Protein AF-A0A4R0DZF9-F1 (afdb_monomer_lite)

Structure (mmCIF, N/CA/C/O backbone):
data_AF-A0A4R0DZF9-F1
#
_entry.id   AF-A0A4R0DZF9-F1
#
loop_
_atom_site.group_PDB
_atom_site.id
_atom_site.type_symbol
_atom_site.label_atom_id
_atom_site.label_alt_id
_atom_site.label_comp_id
_atom_site.label_asym_id
_atom_site.label_entity_id
_atom_site.label_seq_id
_atom_site.pdbx_PDB_ins_code
_atom_site.Cartn_x
_atom_site.Cartn_y
_atom_site.Cartn_z
_atom_site.occupancy
_atom_site.B_iso_or_equiv
_atom_site.auth_seq_id
_atom_site.auth_comp_id
_atom_site.auth_asym_id
_atom_site.auth_atom_id
_atom_site.pdbx_PDB_model_num
ATOM 1 N N . MET A 1 1 ? 6.730 -4.023 -13.527 1.00 90.94 1 MET A N 1
ATOM 2 C CA . MET A 1 1 ? 7.372 -2.766 -13.079 1.00 90.94 1 MET A CA 1
ATOM 3 C C . MET A 1 1 ? 6.931 -2.495 -11.653 1.00 90.94 1 MET A C 1
ATOM 5 O O . MET A 1 1 ? 5.904 -3.032 -11.254 1.00 90.94 1 MET A O 1
ATOM 9 N N . TYR A 1 2 ? 7.706 -1.730 -10.894 1.00 96.12 2 TYR A N 1
ATOM 10 C CA . TYR A 1 2 ? 7.335 -1.317 -9.546 1.00 96.12 2 TYR A CA 1
ATOM 11 C C . TYR A 1 2 ? 6.338 -0.155 -9.590 1.00 96.12 2 TYR A C 1
ATOM 13 O O . TYR A 1 2 ? 6.387 0.701 -10.479 1.00 96.12 2 TYR A O 1
ATOM 21 N N . SER A 1 3 ? 5.457 -0.123 -8.603 1.00 96.88 3 SER A N 1
ATOM 22 C CA . SER A 1 3 ? 4.537 0.967 -8.310 1.00 96.88 3 SER A CA 1
ATOM 23 C C . SER A 1 3 ? 4.630 1.327 -6.836 1.00 96.88 3 SER A C 1
ATOM 25 O O . SER A 1 3 ? 4.792 0.452 -5.991 1.00 96.88 3 SER A O 1
ATOM 27 N N . ILE A 1 4 ? 4.549 2.616 -6.523 1.00 97.44 4 ILE A N 1
ATOM 28 C CA . ILE A 1 4 ? 4.541 3.146 -5.162 1.00 97.44 4 ILE A CA 1
ATOM 29 C C . ILE A 1 4 ? 3.104 3.428 -4.764 1.00 97.44 4 ILE A C 1
ATOM 31 O O . ILE A 1 4 ? 2.377 4.134 -5.466 1.00 97.44 4 ILE A O 1
ATOM 35 N N . HIS A 1 5 ? 2.729 2.924 -3.598 1.00 97.12 5 HIS A N 1
ATOM 36 C CA . HIS A 1 5 ? 1.420 3.096 -3.005 1.00 97.12 5 HIS A CA 1
ATOM 37 C C . HIS A 1 5 ? 1.538 3.829 -1.673 1.00 97.12 5 HIS A C 1
ATOM 39 O O . HIS A 1 5 ? 2.430 3.556 -0.868 1.00 97.12 5 HIS A O 1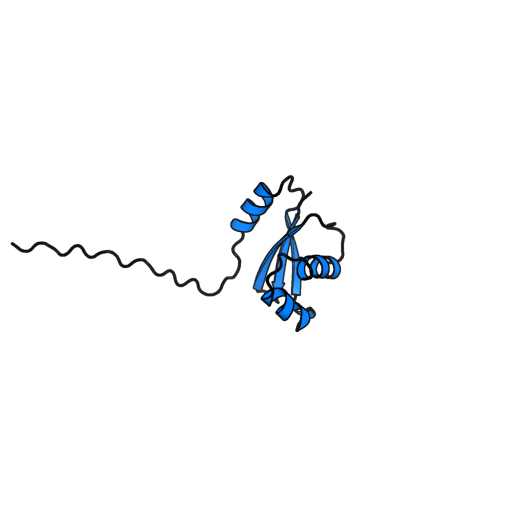
ATOM 45 N N . LYS A 1 6 ? 0.614 4.760 -1.452 1.00 97.19 6 LYS A N 1
ATOM 46 C CA . LYS A 1 6 ? 0.410 5.449 -0.179 1.00 97.19 6 LYS A CA 1
ATOM 47 C C . LYS A 1 6 ? -0.814 4.860 0.498 1.00 97.19 6 LYS A C 1
ATOM 49 O O . LYS A 1 6 ? -1.849 4.725 -0.148 1.00 97.19 6 LYS A O 1
ATOM 54 N N . ILE A 1 7 ? -0.687 4.525 1.773 1.00 97.00 7 ILE A N 1
ATOM 55 C CA . ILE A 1 7 ? -1.768 3.989 2.595 1.00 97.00 7 ILE A CA 1
ATOM 56 C C . ILE A 1 7 ? -2.110 5.012 3.660 1.00 97.00 7 ILE A C 1
ATOM 58 O O . ILE A 1 7 ? -1.235 5.484 4.392 1.00 97.00 7 ILE A O 1
ATOM 62 N N . TYR A 1 8 ? -3.393 5.323 3.739 1.00 96.69 8 TYR A N 1
ATOM 63 C CA . TYR A 1 8 ? -3.947 6.285 4.669 1.00 96.69 8 TYR A CA 1
ATOM 64 C C . TYR A 1 8 ? -4.872 5.592 5.659 1.00 96.69 8 TYR A C 1
ATOM 66 O O . TYR A 1 8 ? -5.551 4.639 5.288 1.00 96.69 8 TYR A O 1
ATOM 74 N N . GLN A 1 9 ? -4.919 6.106 6.885 1.00 95.38 9 GLN A N 1
ATOM 75 C CA . GLN A 1 9 ? -5.966 5.817 7.861 1.00 95.38 9 GLN A CA 1
ATOM 76 C C . GLN A 1 9 ? -6.724 7.125 8.119 1.00 95.38 9 GLN A C 1
ATOM 78 O O . GLN A 1 9 ? -6.178 8.062 8.707 1.00 95.38 9 GLN A O 1
ATOM 83 N N . GLY A 1 10 ? -7.951 7.233 7.607 1.00 92.88 10 GLY A N 1
ATOM 84 C CA . GLY A 1 10 ? -8.623 8.525 7.459 1.00 92.88 10 GLY A CA 1
ATOM 85 C C . GLY A 1 10 ? -7.798 9.468 6.574 1.00 92.88 10 GLY A C 1
ATOM 86 O O . GLY A 1 10 ? -7.482 9.137 5.434 1.00 92.88 10 GLY A O 1
ATOM 87 N N . GLU A 1 11 ? -7.411 10.628 7.107 1.00 92.25 11 GLU A N 1
ATOM 88 C CA . GLU A 1 11 ?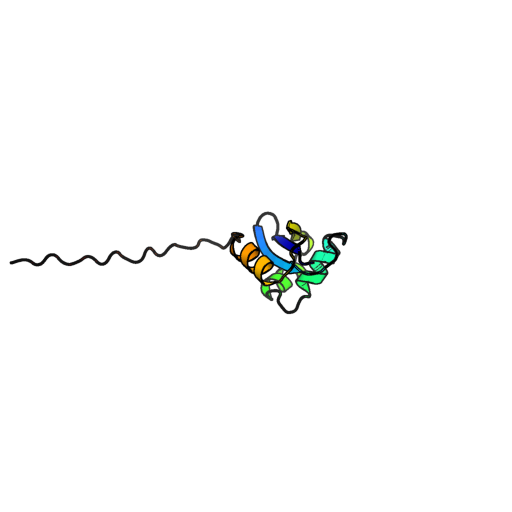 -6.576 11.615 6.400 1.00 92.25 11 GLU A CA 1
ATOM 89 C C . GLU A 1 11 ? -5.064 11.434 6.648 1.00 92.25 11 GLU A C 1
ATOM 91 O O . GLU A 1 11 ? -4.238 12.081 6.000 1.00 92.25 11 GLU A O 1
ATOM 96 N N . ALA A 1 12 ? -4.671 10.562 7.583 1.00 93.00 12 ALA A N 1
ATOM 97 C CA . ALA A 1 12 ? -3.277 10.402 7.987 1.00 93.00 12 ALA A CA 1
ATOM 98 C C . ALA A 1 12 ? -2.532 9.429 7.067 1.00 93.00 12 ALA A C 1
ATOM 100 O O . ALA A 1 12 ? -2.967 8.296 6.878 1.00 93.00 12 ALA A O 1
ATOM 101 N N . LEU A 1 13 ? -1.376 9.844 6.536 1.00 95.12 13 LEU A N 1
ATOM 102 C CA . LEU A 1 13 ? -0.492 8.975 5.755 1.00 95.12 13 LEU A CA 1
ATOM 103 C C . LEU A 1 13 ? 0.300 8.068 6.704 1.00 95.12 13 LEU A C 1
ATOM 105 O O . LEU A 1 13 ? 1.268 8.510 7.328 1.00 95.12 13 LEU A O 1
ATOM 109 N N . VAL A 1 14 ? -0.100 6.801 6.792 1.00 95.06 14 VAL A N 1
ATOM 110 C CA . VAL A 1 14 ? 0.436 5.847 7.776 1.00 95.06 14 VAL A CA 1
ATOM 111 C C . VAL A 1 14 ? 1.520 4.938 7.209 1.00 95.06 14 VAL A C 1
ATOM 113 O O . VAL A 1 14 ? 2.385 4.484 7.957 1.00 95.06 14 VAL A O 1
ATOM 116 N N . TYR A 1 15 ? 1.510 4.676 5.901 1.00 95.75 15 TYR A N 1
ATOM 117 C CA . TYR A 1 15 ? 2.500 3.801 5.282 1.00 95.75 15 TYR A CA 1
ATOM 118 C C . TYR A 1 15 ? 2.701 4.113 3.803 1.00 95.75 15 TYR A C 1
ATOM 120 O O . TYR A 1 15 ? 1.784 4.530 3.097 1.00 95.75 15 TYR A O 1
ATOM 128 N N . VAL A 1 16 ? 3.926 3.907 3.330 1.00 96.56 16 VAL A N 1
ATOM 129 C CA . VAL A 1 16 ? 4.303 4.062 1.928 1.00 96.56 16 VAL A CA 1
ATOM 130 C C . VAL A 1 16 ? 5.171 2.876 1.560 1.00 96.56 16 VAL A C 1
ATOM 132 O O . VAL A 1 16 ? 6.135 2.574 2.259 1.00 96.56 16 VAL A O 1
ATOM 135 N N . THR A 1 17 ? 4.832 2.201 0.470 1.00 96.25 17 THR A N 1
ATOM 136 C CA . THR A 1 17 ? 5.568 1.020 0.017 1.00 96.25 17 THR A CA 1
ATOM 137 C C . THR A 1 17 ? 5.563 0.929 -1.498 1.00 96.25 17 THR A C 1
ATOM 139 O O . THR A 1 17 ? 4.709 1.528 -2.155 1.00 96.25 17 THR A O 1
ATOM 142 N N . TYR A 1 18 ? 6.512 0.183 -2.058 1.00 96.19 18 TYR A N 1
ATOM 143 C CA . TYR A 1 18 ? 6.478 -0.198 -3.462 1.00 96.19 18 TYR A CA 1
ATOM 144 C C . TYR A 1 18 ? 6.122 -1.672 -3.604 1.00 96.19 18 TYR A C 1
ATOM 146 O O . TYR A 1 18 ? 6.476 -2.500 -2.767 1.00 96.19 18 TYR A O 1
ATOM 154 N N . HIS A 1 19 ? 5.449 -2.015 -4.696 1.00 95.38 19 HIS A N 1
ATOM 155 C CA . HIS A 1 19 ? 5.107 -3.391 -5.020 1.00 95.38 19 HIS A CA 1
ATOM 156 C C . HIS A 1 19 ? 5.146 -3.614 -6.534 1.00 95.38 19 HIS A C 1
ATOM 158 O O . HIS A 1 19 ? 5.170 -2.673 -7.320 1.00 95.38 19 HIS A O 1
ATOM 164 N N . THR A 1 20 ? 5.158 -4.873 -6.958 1.00 95.38 20 THR A N 1
ATOM 165 C CA . THR A 1 20 ? 5.038 -5.293 -8.366 1.00 95.38 20 THR A CA 1
ATOM 166 C C . THR A 1 20 ? 3.623 -5.772 -8.709 1.00 95.38 20 THR A C 1
ATOM 168 O O . THR A 1 20 ? 3.432 -6.512 -9.673 1.00 95.38 20 THR A O 1
ATOM 171 N N . MET A 1 21 ? 2.624 -5.404 -7.896 1.00 94.56 21 MET A N 1
ATOM 172 C CA . MET A 1 21 ? 1.248 -5.883 -8.072 1.00 94.56 21 MET A CA 1
ATOM 173 C C . MET A 1 21 ? 0.570 -5.185 -9.247 1.00 94.56 21 MET A C 1
ATOM 175 O O . MET A 1 21 ? 0.981 -4.107 -9.670 1.00 94.56 21 MET A O 1
ATOM 179 N N . ASN A 1 22 ? -0.493 -5.795 -9.771 1.00 94.31 22 ASN A N 1
ATOM 180 C CA . ASN A 1 22 ? -1.274 -5.182 -10.835 1.00 94.31 22 ASN A CA 1
ATOM 181 C C . ASN A 1 22 ? -2.022 -3.943 -10.307 1.00 94.31 22 ASN A C 1
ATOM 183 O O . ASN A 1 22 ? -2.859 -4.042 -9.409 1.00 94.31 22 ASN A O 1
ATOM 187 N N . ASN A 1 23 ? -1.767 -2.780 -10.912 1.00 92.88 23 ASN A N 1
ATOM 188 C CA . ASN A 1 23 ? -2.412 -1.517 -10.544 1.00 92.88 23 ASN A CA 1
ATOM 189 C C . ASN A 1 23 ? -3.927 -1.492 -10.819 1.00 92.88 23 ASN A C 1
ATOM 191 O O . ASN A 1 23 ? -4.628 -0.660 -10.244 1.00 92.88 23 ASN A O 1
ATOM 195 N N . GLN A 1 24 ? -4.438 -2.401 -11.656 1.00 94.81 24 GLN A N 1
ATOM 196 C CA . GLN A 1 24 ? -5.865 -2.534 -11.971 1.00 94.81 24 GLN A CA 1
ATOM 197 C C . GLN A 1 24 ? -6.660 -3.307 -10.912 1.00 94.81 24 GLN A C 1
ATOM 199 O O . GLN A 1 24 ? -7.885 -3.365 -10.995 1.00 94.81 24 GLN A O 1
ATOM 204 N N . TYR A 1 25 ? -5.995 -3.912 -9.922 1.00 96.94 25 TYR A N 1
ATOM 205 C CA . TYR A 1 25 ? -6.700 -4.544 -8.811 1.00 96.94 25 TYR A CA 1
ATOM 206 C C . TYR A 1 25 ? -7.549 -3.537 -8.041 1.00 96.94 25 TYR A C 1
ATOM 208 O O . TYR A 1 25 ? -7.241 -2.345 -7.996 1.00 96.94 25 TYR A O 1
ATOM 216 N N . SER A 1 26 ? -8.617 -4.027 -7.417 1.00 97.31 26 SER A N 1
ATOM 217 C CA . SER A 1 26 ? -9.412 -3.204 -6.511 1.00 97.31 26 SER A CA 1
ATOM 218 C C . SER A 1 26 ? -8.557 -2.720 -5.337 1.00 97.31 26 SER A C 1
ATOM 220 O O . SER A 1 26 ? -7.560 -3.350 -4.974 1.00 97.31 26 SER A O 1
ATOM 222 N N . ASP A 1 27 ? -8.935 -1.596 -4.741 1.00 96.94 27 ASP A N 1
ATOM 223 C CA . ASP A 1 27 ? -8.180 -1.014 -3.632 1.00 96.94 27 ASP A CA 1
ATOM 224 C C . ASP A 1 27 ? -8.147 -1.930 -2.403 1.00 96.94 27 ASP A C 1
ATOM 226 O O . ASP A 1 27 ? -7.107 -2.033 -1.756 1.00 96.94 27 ASP A O 1
ATOM 230 N N . THR A 1 28 ? -9.219 -2.686 -2.151 1.00 96.19 28 THR A N 1
ATOM 231 C CA . THR A 1 28 ? -9.248 -3.719 -1.106 1.00 96.19 28 THR A CA 1
ATOM 232 C C . THR A 1 28 ? -8.239 -4.825 -1.390 1.00 96.19 28 THR A C 1
ATOM 234 O O . THR A 1 28 ? -7.408 -5.117 -0.542 1.00 96.19 28 THR A O 1
ATOM 237 N N . THR A 1 29 ? -8.205 -5.362 -2.614 1.00 97.25 29 THR A N 1
ATOM 238 C CA . THR A 1 29 ? -7.220 -6.387 -2.998 1.00 97.25 29 THR A CA 1
ATOM 239 C C . THR A 1 29 ? -5.783 -5.883 -2.867 1.00 97.25 29 THR A C 1
ATOM 241 O O . THR A 1 29 ? -4.905 -6.615 -2.415 1.00 97.25 29 THR A O 1
ATOM 244 N N . LYS A 1 30 ? -5.515 -4.632 -3.259 1.00 97.69 30 LYS A N 1
ATOM 245 C CA . LYS A 1 30 ? -4.183 -4.034 -3.105 1.00 97.69 30 LYS A CA 1
ATOM 246 C C . LYS A 1 30 ? -3.799 -3.884 -1.628 1.00 97.69 30 LYS A C 1
ATOM 248 O O . LYS A 1 30 ? -2.654 -4.162 -1.277 1.00 97.69 30 LYS A O 1
ATOM 253 N N . LEU A 1 31 ? -4.736 -3.446 -0.782 1.00 97.31 31 LEU A N 1
ATOM 254 C CA . LEU A 1 31 ? -4.536 -3.360 0.665 1.00 97.31 31 LEU A CA 1
ATOM 255 C C . LEU A 1 31 ? -4.255 -4.742 1.250 1.00 97.31 31 LEU A C 1
ATOM 257 O O . LEU A 1 31 ? -3.238 -4.889 1.912 1.00 97.31 31 LEU A O 1
ATOM 261 N N . ASP A 1 32 ? -5.054 -5.759 0.930 1.00 96.12 32 ASP A N 1
ATOM 262 C CA . ASP A 1 32 ? -4.842 -7.127 1.410 1.00 96.12 32 ASP A CA 1
ATOM 263 C C . ASP A 1 32 ? -3.449 -7.651 1.042 1.00 96.12 32 ASP A C 1
ATOM 265 O O . ASP A 1 32 ? -2.752 -8.209 1.889 1.00 96.12 32 ASP A O 1
ATOM 269 N N . ILE A 1 33 ? -3.005 -7.437 -0.202 1.00 96.88 33 ILE A N 1
ATOM 270 C CA . ILE A 1 33 ? -1.665 -7.843 -0.650 1.00 96.88 33 ILE A CA 1
ATOM 271 C C . ILE A 1 33 ? -0.580 -7.154 0.183 1.00 96.88 33 ILE A C 1
ATOM 273 O O . ILE A 1 33 ? 0.358 -7.812 0.635 1.00 96.88 33 ILE A O 1
ATOM 277 N N . ILE A 1 34 ? -0.691 -5.839 0.393 1.00 96.81 34 ILE A N 1
ATOM 278 C CA . ILE A 1 34 ? 0.312 -5.097 1.158 1.00 96.81 34 ILE A CA 1
ATOM 279 C C . ILE A 1 34 ? 0.263 -5.487 2.635 1.00 96.81 34 ILE A C 1
ATOM 281 O O . ILE A 1 34 ? 1.305 -5.774 3.210 1.00 96.81 34 ILE A O 1
ATOM 285 N N . ILE A 1 35 ? -0.910 -5.530 3.262 1.00 96.88 35 ILE A N 1
ATOM 286 C CA . ILE A 1 35 ? -1.053 -5.830 4.690 1.00 96.88 35 ILE A CA 1
ATOM 287 C C . ILE A 1 35 ? -0.522 -7.226 5.024 1.00 96.88 35 ILE A C 1
ATOM 289 O O . ILE A 1 35 ? 0.158 -7.388 6.033 1.00 96.88 35 ILE A O 1
ATOM 293 N N . ASN A 1 36 ? -0.734 -8.208 4.146 1.00 94.88 36 ASN A N 1
ATOM 294 C CA . ASN A 1 36 ? -0.217 -9.567 4.325 1.00 94.88 36 ASN A CA 1
ATOM 295 C C . ASN A 1 36 ? 1.253 -9.741 3.891 1.00 94.88 36 ASN A C 1
ATOM 297 O O . ASN A 1 36 ? 1.782 -10.853 3.922 1.00 94.88 36 ASN A O 1
ATOM 301 N N . SER A 1 37 ? 1.933 -8.669 3.477 1.00 94.00 37 SER A N 1
ATOM 302 C CA . SER A 1 37 ? 3.343 -8.724 3.094 1.00 94.00 37 SER A CA 1
ATOM 303 C C . SER A 1 37 ? 4.251 -8.868 4.324 1.00 94.00 37 SER A C 1
ATOM 305 O O . SER A 1 37 ? 4.061 -8.156 5.312 1.00 94.00 37 SER A O 1
ATOM 307 N N . PRO A 1 38 ? 5.304 -9.709 4.275 1.00 92.12 38 PRO A N 1
ATOM 308 C CA . PRO A 1 38 ? 6.200 -9.933 5.415 1.00 92.12 38 PRO A CA 1
ATOM 309 C C . PRO A 1 38 ? 6.990 -8.689 5.847 1.00 92.12 38 PRO A C 1
ATOM 311 O O . PRO A 1 38 ? 7.542 -8.665 6.944 1.00 92.12 38 PRO A O 1
ATOM 314 N N . VAL A 1 39 ? 7.076 -7.665 4.993 1.00 91.69 39 VAL A N 1
ATOM 315 C CA . VAL A 1 39 ? 7.772 -6.403 5.302 1.00 91.69 39 VAL A CA 1
ATOM 316 C C . VAL A 1 39 ? 6.851 -5.340 5.905 1.00 91.69 39 VAL A C 1
ATOM 318 O O . VAL A 1 39 ? 7.319 -4.261 6.275 1.00 91.69 39 VAL A O 1
ATOM 321 N N . THR A 1 40 ? 5.552 -5.620 6.005 1.00 94.25 40 THR A N 1
ATOM 322 C CA . THR A 1 40 ? 4.585 -4.670 6.545 1.00 94.25 40 THR A CA 1
ATOM 323 C C . THR A 1 40 ? 4.710 -4.576 8.068 1.00 94.25 40 THR A C 1
ATOM 325 O O . THR A 1 40 ? 4.718 -5.603 8.750 1.00 94.25 40 THR A O 1
ATOM 328 N N . PRO A 1 41 ? 4.813 -3.360 8.645 1.00 94.38 41 PRO A N 1
ATOM 329 C CA . PRO A 1 41 ? 4.936 -3.195 10.088 1.00 94.38 41 PRO A CA 1
ATOM 330 C C . PRO A 1 41 ? 3.759 -3.816 10.843 1.00 94.38 41 PRO A C 1
ATOM 332 O O . PRO A 1 41 ? 2.608 -3.498 10.555 1.00 94.38 41 PRO A O 1
ATOM 335 N N . TYR A 1 42 ? 4.044 -4.614 11.877 1.00 94.19 42 TYR A N 1
ATOM 336 C CA . TYR A 1 42 ? 3.021 -5.309 12.674 1.00 94.19 42 TYR A CA 1
ATOM 337 C C . TYR A 1 42 ? 1.910 -4.381 13.185 1.00 94.19 42 TYR A C 1
ATOM 339 O O . TYR A 1 42 ? 0.740 -4.739 13.146 1.00 94.19 42 TYR A O 1
ATOM 347 N N . LYS A 1 43 ? 2.263 -3.161 13.613 1.00 93.94 43 LYS A N 1
ATOM 348 C CA . LYS A 1 43 ? 1.279 -2.168 14.063 1.00 93.94 43 LYS A CA 1
ATOM 349 C C . LYS A 1 43 ? 0.254 -1.832 12.972 1.00 93.94 43 LYS A C 1
ATOM 351 O O . LYS A 1 43 ? -0.927 -1.751 13.270 1.00 93.94 43 LYS A O 1
ATOM 356 N N . LEU A 1 44 ? 0.697 -1.672 11.723 1.00 95.00 44 LEU A N 1
ATOM 357 C CA . LEU A 1 44 ? -0.202 -1.393 10.602 1.00 95.00 44 LEU A CA 1
ATOM 358 C C . LEU A 1 44 ? -1.152 -2.568 10.351 1.00 95.00 44 LEU A C 1
ATOM 360 O O . LEU A 1 44 ? -2.325 -2.351 10.077 1.00 95.00 44 LEU A O 1
ATOM 364 N N . VAL A 1 45 ? -0.644 -3.797 10.470 1.00 96.62 45 VAL A N 1
ATOM 365 C CA . VAL A 1 45 ? -1.443 -5.021 10.335 1.00 96.62 45 VAL A CA 1
ATOM 366 C C . VAL A 1 45 ? -2.522 -5.084 11.420 1.00 96.62 45 VAL A C 1
ATOM 368 O O . VAL A 1 45 ? -3.694 -5.276 11.111 1.00 96.62 45 VAL A O 1
ATOM 371 N N . ASP A 1 46 ? -2.142 -4.871 12.681 1.00 96.00 46 ASP A N 1
ATOM 372 C CA . ASP A 1 46 ? -3.058 -4.866 13.829 1.00 96.00 46 ASP A CA 1
ATOM 373 C C . ASP A 1 46 ? -4.126 -3.762 13.714 1.00 96.00 46 ASP A C 1
ATOM 375 O O . ASP A 1 46 ? -5.313 -4.024 13.908 1.00 96.00 46 ASP A O 1
ATOM 379 N N . ASP A 1 47 ? -3.731 -2.542 13.334 1.00 96.12 47 ASP A N 1
ATOM 380 C CA . ASP A 1 47 ? -4.659 -1.422 13.135 1.00 96.12 47 ASP A CA 1
ATOM 381 C C . ASP A 1 47 ? -5.627 -1.692 11.962 1.00 96.12 47 ASP A C 1
ATOM 383 O O . ASP A 1 47 ? -6.828 -1.431 12.083 1.00 96.12 47 ASP A O 1
ATOM 387 N N . TYR A 1 48 ? -5.139 -2.283 10.861 1.00 96.81 48 TYR A N 1
ATOM 388 C CA . TYR A 1 48 ? -5.962 -2.657 9.706 1.00 96.81 48 TYR A CA 1
ATOM 389 C C . TYR A 1 48 ? -7.014 -3.711 10.050 1.00 96.81 48 TYR A C 1
ATOM 391 O O . TYR A 1 48 ? -8.168 -3.556 9.672 1.00 96.81 48 TYR A O 1
ATOM 399 N N . PHE A 1 49 ? -6.663 -4.763 10.795 1.00 95.06 49 PHE A N 1
ATOM 400 C CA . PHE A 1 49 ? -7.636 -5.801 11.156 1.00 95.06 49 PHE A CA 1
ATOM 401 C C . PHE A 1 49 ? -8.685 -5.333 12.173 1.00 95.06 49 PHE A C 1
ATOM 403 O O . PHE A 1 49 ? -9.771 -5.910 12.225 1.00 95.06 49 PHE A O 1
ATOM 410 N N . LYS A 1 50 ? -8.396 -4.294 12.967 1.00 96.19 50 LYS A N 1
ATOM 411 C CA . LYS A 1 50 ? -9.376 -3.696 13.889 1.00 96.19 50 LYS A CA 1
ATOM 412 C C . LYS A 1 50 ? -10.378 -2.790 13.180 1.00 96.19 50 LYS A C 1
ATOM 414 O O . LYS A 1 50 ? -11.557 -2.833 13.520 1.00 96.19 50 LYS A O 1
ATOM 419 N N . HIS A 1 51 ? -9.903 -1.971 12.241 1.00 95.69 51 HIS A N 1
ATOM 420 C CA . HIS A 1 51 ? -10.697 -0.927 11.585 1.00 95.69 51 HIS A CA 1
ATOM 421 C C . HIS A 1 51 ? -10.400 -0.827 10.078 1.00 95.69 51 HIS A C 1
ATOM 423 O O . HIS A 1 51 ? -9.952 0.226 9.612 1.00 95.69 51 HIS A O 1
ATOM 429 N N . PRO A 1 52 ? -10.615 -1.896 9.289 1.00 95.06 52 PRO A N 1
ATOM 430 C CA . PRO A 1 52 ? -10.231 -1.928 7.874 1.00 95.06 52 PRO A CA 1
ATOM 431 C C . PRO A 1 52 ? -10.940 -0.852 7.040 1.00 95.06 52 PRO A C 1
ATOM 433 O O . PRO A 1 52 ? -10.375 -0.339 6.077 1.00 95.06 52 PRO A O 1
ATOM 436 N N . GLU A 1 53 ? -12.152 -0.456 7.431 1.00 95.75 53 GLU A N 1
ATOM 437 C CA . GLU A 1 53 ? -12.956 0.583 6.785 1.00 95.75 53 GLU A CA 1
ATOM 438 C C . GLU A 1 53 ? -12.334 1.983 6.851 1.00 95.75 53 GLU A C 1
ATOM 440 O O . GLU A 1 53 ? -12.701 2.861 6.072 1.00 95.75 53 GLU A O 1
ATOM 445 N N . GLN A 1 54 ? -11.395 2.206 7.775 1.00 96.19 54 GLN A N 1
ATOM 446 C CA . GLN A 1 54 ? -10.688 3.479 7.902 1.00 96.19 54 GLN A CA 1
ATOM 447 C C . GLN A 1 54 ? -9.512 3.594 6.932 1.00 96.19 54 GLN A C 1
ATOM 449 O O . GLN A 1 54 ? -8.946 4.682 6.797 1.00 96.19 54 GLN A O 1
ATOM 454 N N . PHE A 1 55 ? -9.124 2.497 6.281 1.00 97.69 55 PHE A N 1
ATOM 455 C CA . PHE A 1 55 ? -7.952 2.464 5.426 1.00 97.69 55 PHE A CA 1
ATOM 456 C C . PHE A 1 55 ? -8.296 2.738 3.969 1.00 97.69 55 PHE A C 1
ATOM 458 O O . PHE A 1 55 ? -9.266 2.227 3.415 1.00 97.69 55 PHE A O 1
ATOM 465 N N . SER A 1 56 ? -7.440 3.519 3.320 1.00 97.69 56 SER A N 1
ATOM 466 C CA . SER A 1 56 ? -7.484 3.723 1.876 1.00 97.69 56 SER A CA 1
ATOM 467 C C . SER A 1 56 ? -6.087 3.642 1.281 1.00 97.69 56 SER A C 1
ATOM 469 O O . SER A 1 56 ? -5.079 3.839 1.964 1.00 97.69 56 SER A O 1
ATOM 471 N N . ILE A 1 57 ? -6.022 3.328 -0.009 1.00 97.75 57 ILE A N 1
ATOM 472 C CA . ILE A 1 57 ? -4.777 3.215 -0.757 1.00 97.75 57 ILE A CA 1
ATOM 473 C C . ILE A 1 57 ? -4.839 4.104 -1.991 1.00 97.75 57 ILE A C 1
ATOM 475 O O . ILE A 1 57 ? -5.860 4.192 -2.663 1.00 97.75 57 ILE A O 1
ATOM 479 N N . GLN A 1 58 ? -3.727 4.761 -2.300 1.00 96.94 58 GLN A N 1
ATOM 480 C CA . GLN A 1 58 ? -3.587 5.587 -3.491 1.00 96.94 58 GLN A CA 1
ATOM 481 C C . GLN A 1 58 ? -2.313 5.214 -4.240 1.00 96.94 58 GLN A C 1
ATOM 483 O O . GLN A 1 58 ? -1.248 5.034 -3.642 1.00 96.94 58 GLN A O 1
ATOM 488 N N . LEU A 1 59 ? -2.415 5.115 -5.566 1.00 96.62 59 LEU A N 1
ATOM 489 C CA . LEU A 1 59 ? -1.249 4.998 -6.432 1.00 96.62 59 LEU A CA 1
ATOM 490 C C . LEU A 1 59 ? -0.524 6.346 -6.466 1.00 96.62 59 LEU A C 1
ATOM 492 O O . LEU A 1 59 ? -1.108 7.363 -6.828 1.00 96.62 59 LEU A O 1
ATOM 496 N N . HIS A 1 60 ? 0.751 6.354 -6.093 1.00 96.19 60 HIS A N 1
ATOM 497 C CA . HIS A 1 60 ? 1.575 7.557 -6.123 1.00 96.19 60 HIS A CA 1
ATOM 498 C C . HIS A 1 60 ? 2.391 7.677 -7.409 1.00 96.19 60 HIS A C 1
ATOM 500 O O . HIS A 1 60 ? 2.478 8.759 -7.983 1.00 96.19 60 HIS A O 1
ATOM 506 N N . LYS A 1 61 ? 3.010 6.574 -7.836 1.00 95.94 61 LYS A N 1
ATOM 507 C CA . LYS A 1 61 ? 3.798 6.493 -9.067 1.00 95.94 61 LYS A CA 1
ATOM 508 C C . LYS A 1 61 ? 3.842 5.050 -9.545 1.00 95.94 61 LYS A C 1
ATOM 510 O O . LYS A 1 61 ? 3.919 4.140 -8.727 1.00 95.94 61 LYS A O 1
ATOM 515 N N . ASP A 1 62 ? 3.832 4.837 -10.847 1.00 96.19 62 ASP A N 1
ATOM 516 C CA . ASP A 1 62 ? 4.031 3.540 -11.481 1.00 96.19 62 ASP A CA 1
ATOM 517 C C . ASP A 1 62 ? 5.158 3.598 -12.520 1.00 96.19 62 ASP A C 1
ATOM 519 O O . ASP A 1 62 ? 5.890 4.585 -12.620 1.00 96.19 62 ASP A O 1
ATOM 523 N N . GLY A 1 63 ? 5.363 2.491 -13.237 1.00 95.06 63 GLY A N 1
ATOM 524 C CA . GLY A 1 63 ? 6.373 2.423 -14.290 1.00 95.06 63 GLY A CA 1
ATOM 525 C C . GLY A 1 63 ? 7.816 2.492 -13.781 1.00 95.06 63 GLY A C 1
ATOM 526 O O . GLY A 1 63 ? 8.717 2.831 -14.543 1.00 95.06 63 GLY A O 1
ATOM 527 N N . ILE A 1 64 ? 8.063 2.174 -12.507 1.00 96.69 64 ILE A N 1
ATOM 528 C CA . ILE A 1 64 ? 9.405 2.240 -11.923 1.00 96.69 64 ILE A CA 1
ATOM 529 C C . ILE A 1 64 ? 10.175 0.970 -12.290 1.00 96.69 64 ILE A C 1
ATOM 531 O O . ILE A 1 64 ? 9.692 -0.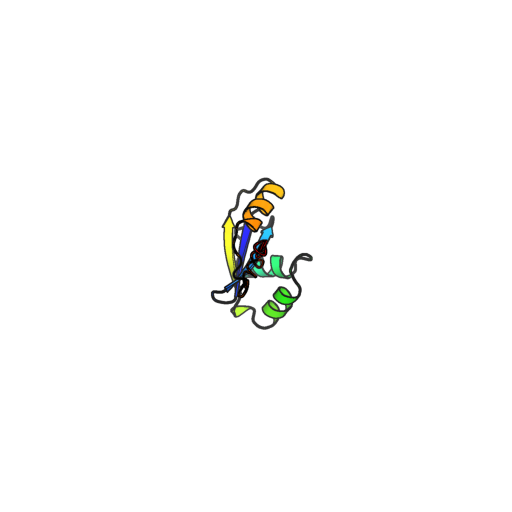156 -12.116 1.00 96.69 64 ILE A O 1
ATOM 535 N N . SER A 1 65 ? 11.379 1.140 -12.832 1.00 95.00 65 SER A N 1
ATOM 536 C CA . SER A 1 65 ? 12.099 0.03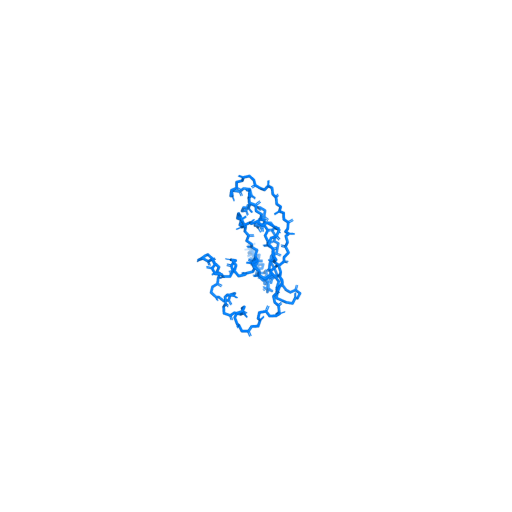6 -13.480 1.00 95.00 65 SER A CA 1
ATOM 537 C C . SER A 1 65 ? 12.912 -0.816 -12.506 1.00 95.00 65 SER A C 1
ATOM 539 O O . SER A 1 65 ? 13.186 -1.979 -12.793 1.00 95.00 65 SER A O 1
ATOM 541 N N . ASN A 1 66 ? 13.288 -0.273 -11.347 1.00 94.56 66 ASN A N 1
ATOM 542 C CA . ASN A 1 66 ? 14.114 -0.974 -10.368 1.00 94.56 66 ASN A CA 1
ATOM 543 C C . ASN A 1 66 ? 13.792 -0.551 -8.924 1.00 94.56 66 ASN A C 1
ATOM 545 O O . ASN A 1 66 ? 13.141 0.462 -8.677 1.00 94.56 66 ASN A O 1
ATOM 549 N N . THR A 1 67 ? 14.261 -1.344 -7.962 1.00 94.81 67 THR A N 1
ATOM 550 C CA . THR A 1 67 ? 14.003 -1.126 -6.531 1.00 94.81 67 THR A CA 1
ATOM 551 C C . THR A 1 67 ? 14.750 0.072 -5.954 1.00 94.81 67 THR A C 1
ATOM 553 O O . THR A 1 67 ? 14.264 0.668 -4.997 1.00 94.81 67 THR A O 1
ATOM 556 N N . LEU A 1 68 ? 15.921 0.431 -6.491 1.00 96.50 68 LEU A N 1
ATOM 557 C CA . LEU A 1 68 ? 16.708 1.563 -5.996 1.00 96.50 68 LEU A CA 1
ATOM 558 C C . LEU A 1 68 ? 15.961 2.878 -6.243 1.00 96.50 68 LEU A C 1
ATOM 560 O O . LEU A 1 68 ? 15.712 3.615 -5.295 1.00 96.50 68 LEU A O 1
ATOM 564 N N . GLU A 1 69 ? 15.502 3.096 -7.476 1.00 96.44 69 GLU A N 1
ATOM 565 C CA . GLU A 1 69 ? 14.668 4.247 -7.837 1.00 96.44 69 GLU A CA 1
ATOM 566 C C . GLU A 1 69 ? 13.395 4.293 -6.974 1.00 96.44 69 GLU A C 1
ATOM 568 O O . GLU A 1 69 ? 13.038 5.339 -6.436 1.00 96.44 69 GLU A O 1
ATOM 573 N N . ALA A 1 70 ? 12.719 3.152 -6.783 1.00 96.06 70 ALA A N 1
ATOM 574 C CA . ALA A 1 70 ? 11.525 3.097 -5.941 1.00 96.06 70 ALA A CA 1
ATOM 575 C C . ALA A 1 70 ? 11.820 3.532 -4.493 1.00 96.06 70 ALA A C 1
ATOM 577 O O . ALA A 1 70 ? 11.064 4.315 -3.918 1.00 96.06 70 ALA A O 1
ATOM 578 N N . ASN A 1 71 ? 12.929 3.060 -3.915 1.00 94.94 71 ASN A N 1
ATOM 579 C CA . ASN A 1 71 ? 13.354 3.422 -2.563 1.00 94.94 71 ASN A CA 1
ATOM 580 C C . ASN A 1 71 ? 13.678 4.913 -2.429 1.00 94.94 71 ASN A C 1
ATOM 582 O O . ASN A 1 71 ? 13.239 5.539 -1.466 1.00 94.94 71 ASN A O 1
ATOM 586 N N . GLU A 1 72 ? 14.415 5.486 -3.381 1.00 95.81 72 GLU A N 1
ATOM 587 C CA . GLU A 1 72 ? 14.740 6.918 -3.385 1.00 95.81 72 GLU A CA 1
ATOM 588 C C . GLU A 1 72 ? 13.469 7.770 -3.383 1.00 95.81 72 GLU A C 1
ATOM 590 O O . GLU A 1 72 ? 13.361 8.746 -2.640 1.00 95.81 72 GLU A O 1
ATOM 595 N N . ILE A 1 73 ? 12.462 7.379 -4.165 1.00 95.19 73 ILE A N 1
ATOM 596 C CA . ILE A 1 73 ? 11.187 8.098 -4.207 1.00 95.19 73 ILE A CA 1
ATOM 597 C C . ILE A 1 73 ? 10.442 7.963 -2.875 1.00 95.19 73 ILE A C 1
ATOM 599 O O . ILE A 1 73 ? 9.950 8.967 -2.365 1.00 95.19 73 ILE A O 1
ATOM 603 N N . ILE A 1 74 ? 10.391 6.767 -2.276 1.00 94.50 74 ILE A N 1
ATOM 604 C CA . ILE A 1 74 ? 9.741 6.566 -0.969 1.00 94.50 74 ILE A CA 1
ATOM 605 C C . ILE A 1 74 ? 10.389 7.415 0.126 1.00 94.50 74 ILE A C 1
ATOM 607 O O . ILE A 1 74 ? 9.671 8.033 0.907 1.00 94.50 74 ILE A O 1
ATOM 611 N N . GLN A 1 75 ? 11.721 7.497 0.168 1.00 92.94 75 GLN A N 1
ATOM 612 C CA . GLN A 1 75 ? 12.443 8.292 1.172 1.00 92.94 75 GLN A CA 1
ATOM 613 C C . GLN A 1 75 ? 12.147 9.795 1.080 1.00 92.94 75 GLN A C 1
ATOM 615 O O . GLN A 1 75 ? 12.244 10.504 2.079 1.00 92.94 75 GLN A O 1
ATOM 620 N N . ASN A 1 76 ? 11.756 10.275 -0.101 1.00 93.19 76 ASN A N 1
ATOM 621 C CA . ASN A 1 76 ? 11.381 11.668 -0.326 1.00 93.19 76 ASN A CA 1
ATOM 622 C C . ASN A 1 76 ? 9.899 11.959 -0.033 1.00 93.19 76 ASN A C 1
ATOM 624 O O . ASN A 1 76 ? 9.482 13.116 -0.109 1.00 93.19 76 ASN A O 1
ATOM 628 N N . ILE A 1 77 ? 9.089 10.948 0.298 1.00 91.44 77 ILE A N 1
ATOM 629 C CA . ILE A 1 77 ? 7.689 11.141 0.678 1.00 91.44 77 ILE A CA 1
ATOM 630 C C . ILE A 1 77 ? 7.633 11.387 2.189 1.00 91.44 77 ILE A C 1
ATOM 632 O O . ILE A 1 77 ? 7.916 10.475 2.967 1.00 91.44 77 ILE A O 1
ATOM 636 N N . PRO A 1 78 ? 7.236 12.589 2.642 1.00 83.25 78 PRO A N 1
ATOM 637 C CA . PRO A 1 78 ? 7.072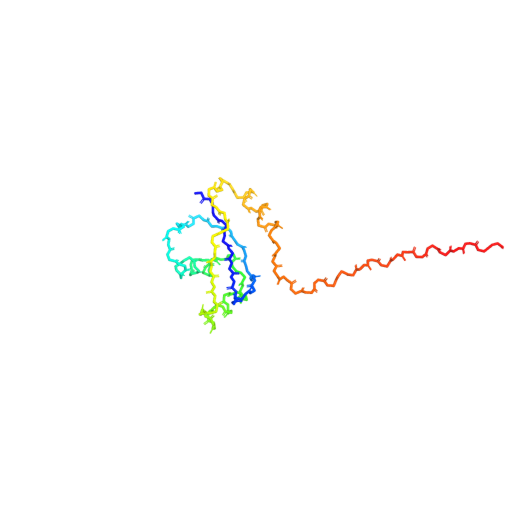 12.842 4.063 1.00 83.25 78 PRO A CA 1
ATOM 638 C C . PRO A 1 78 ? 5.874 12.037 4.580 1.00 83.25 78 PRO A C 1
ATOM 640 O O . PRO A 1 78 ? 4.728 12.335 4.243 1.00 83.25 78 PRO A O 1
ATOM 643 N N . LEU A 1 79 ? 6.124 11.010 5.396 1.00 77.12 79 LEU A N 1
ATOM 644 C CA . LEU A 1 79 ? 5.067 10.403 6.205 1.00 77.12 79 LEU A CA 1
ATOM 645 C C . LEU A 1 79 ? 4.642 11.412 7.272 1.00 77.12 79 LEU A C 1
ATOM 647 O O . LEU A 1 79 ? 5.480 12.145 7.803 1.00 77.12 79 LEU A O 1
ATOM 651 N N . SER A 1 80 ? 3.354 11.436 7.622 1.00 60.84 80 SER A N 1
ATOM 652 C CA . SER A 1 80 ? 2.878 12.235 8.751 1.00 60.84 80 SER A CA 1
ATOM 653 C C . SER A 1 80 ? 3.318 11.577 10.062 1.00 60.84 80 SER A C 1
ATOM 655 O O . SER A 1 80 ? 2.515 11.046 10.825 1.00 60.84 80 SER A O 1
ATOM 657 N N . SER A 1 81 ? 4.617 11.562 10.340 1.00 51.84 81 SER A N 1
ATOM 658 C CA . SER A 1 81 ? 5.113 11.268 11.671 1.00 51.84 81 SER A CA 1
ATOM 659 C C . SER A 1 81 ? 4.875 12.502 12.536 1.00 51.84 81 SER A C 1
ATOM 661 O O . SER A 1 81 ? 5.523 13.531 12.345 1.00 51.84 81 SER A O 1
ATOM 663 N N . SER A 1 82 ? 3.918 12.390 13.463 1.00 46.09 82 SER A N 1
ATOM 664 C CA . SER A 1 82 ? 4.071 12.796 14.867 1.00 46.09 82 SER A CA 1
ATOM 665 C C . SER A 1 82 ? 5.267 13.720 15.120 1.00 46.09 82 SER A C 1
ATOM 667 O O . SER A 1 82 ? 6.395 13.234 15.138 1.00 46.09 82 SER A O 1
ATOM 669 N N . SER A 1 83 ? 5.010 15.007 15.373 1.00 34.44 83 SER A N 1
ATOM 670 C CA . SER A 1 83 ? 5.839 15.906 16.190 1.00 34.44 83 SER A CA 1
ATOM 671 C C . SER A 1 83 ? 7.314 15.508 16.304 1.00 34.44 83 SER A C 1
ATOM 673 O O . SER A 1 83 ? 7.777 15.128 17.381 1.00 34.44 83 SER A O 1
ATOM 675 N N . THR A 1 84 ? 8.087 15.602 15.223 1.00 33.56 84 THR A N 1
ATOM 676 C CA . THR A 1 84 ? 9.541 15.582 15.362 1.00 33.56 84 THR A CA 1
ATOM 677 C C . THR A 1 84 ? 9.912 16.884 16.060 1.00 33.56 84 THR A C 1
ATOM 679 O O . THR A 1 84 ? 10.079 17.924 15.424 1.00 33.56 84 THR A O 1
ATOM 682 N N . VAL A 1 85 ? 9.989 16.855 17.394 1.00 35.94 85 VAL A N 1
ATOM 683 C CA . VAL A 1 85 ? 10.699 17.869 18.167 1.00 35.94 85 VAL A CA 1
ATOM 684 C C . VAL A 1 85 ? 12.101 17.907 17.581 1.00 35.94 85 VAL A C 1
ATOM 686 O O . VAL A 1 85 ? 12.922 17.022 17.818 1.00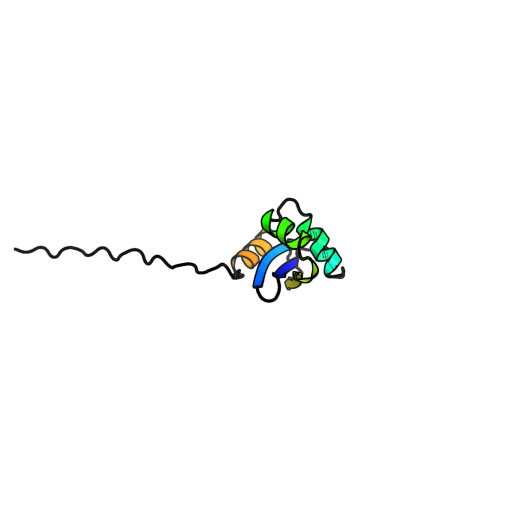 35.94 85 VAL A O 1
ATOM 689 N N . ILE A 1 86 ? 12.368 18.928 16.772 1.00 40.19 86 ILE A N 1
ATOM 690 C CA . ILE A 1 86 ? 13.722 19.295 16.401 1.00 40.19 86 ILE A CA 1
ATOM 691 C C . ILE A 1 86 ? 14.381 19.691 17.720 1.00 40.19 86 ILE A C 1
ATOM 693 O O . ILE A 1 86 ? 14.255 20.830 18.172 1.00 40.19 86 ILE A O 1
ATOM 697 N N . ILE A 1 87 ? 15.077 18.753 18.365 1.00 40.19 87 ILE A N 1
ATOM 698 C CA . ILE A 1 87 ? 16.071 19.100 19.373 1.00 40.19 87 ILE A CA 1
ATOM 699 C C . ILE A 1 87 ? 17.145 19.858 18.597 1.00 40.19 87 ILE A C 1
ATOM 701 O O . ILE A 1 87 ? 18.067 19.277 18.021 1.00 40.19 87 ILE A O 1
ATOM 705 N N . LYS A 1 88 ? 16.996 21.185 18.522 1.00 40.31 88 LYS A N 1
ATOM 706 C CA . LYS A 1 88 ? 18.083 22.076 18.131 1.00 40.31 88 LYS A CA 1
ATOM 707 C C . LYS A 1 88 ? 19.231 21.737 19.075 1.00 40.31 88 LYS A C 1
ATOM 709 O O . LYS A 1 88 ? 19.115 21.968 20.277 1.00 40.31 88 LYS A O 1
ATOM 714 N N . LYS A 1 89 ? 20.317 21.158 18.544 1.00 38.31 89 LYS A N 1
ATOM 715 C CA . LYS A 1 89 ? 21.575 20.998 19.286 1.00 38.31 89 LYS A CA 1
ATOM 716 C C . LYS A 1 89 ? 21.847 22.318 20.021 1.00 38.31 89 LYS A C 1
ATOM 718 O O . LYS A 1 89 ? 21.827 23.363 19.360 1.00 38.31 89 LYS A O 1
ATOM 723 N N . PRO A 1 90 ? 22.077 22.318 21.344 1.00 44.72 90 PRO A N 1
ATOM 724 C CA . PRO A 1 90 ? 22.406 23.550 22.036 1.00 44.72 90 PRO A CA 1
ATOM 725 C C . PRO A 1 90 ? 23.673 24.134 21.408 1.00 44.72 90 PRO A C 1
ATOM 727 O O . PRO A 1 90 ? 24.696 23.457 21.272 1.00 44.72 90 PRO A O 1
ATOM 730 N N . LYS A 1 91 ? 23.584 25.397 20.978 1.00 44.53 91 LYS A N 1
ATOM 731 C CA . LYS A 1 91 ? 24.735 26.191 20.544 1.00 44.53 91 LYS A CA 1
ATOM 732 C C . LYS A 1 91 ? 25.740 26.177 21.697 1.00 44.53 91 LYS A C 1
ATOM 734 O O . LYS A 1 91 ? 25.430 26.634 22.794 1.00 44.53 91 LYS A O 1
ATOM 739 N N . ARG A 1 92 ? 26.931 25.626 21.458 1.00 42.94 92 ARG A N 1
ATOM 740 C CA . ARG A 1 92 ? 28.046 25.652 22.409 1.00 42.94 92 ARG A CA 1
ATOM 741 C C . ARG A 1 92 ? 28.392 27.121 22.673 1.00 42.94 92 ARG A C 1
ATOM 743 O O . ARG A 1 92 ? 28.969 27.776 21.812 1.00 42.94 92 ARG A O 1
ATOM 750 N N . LEU A 1 93 ? 27.998 27.644 23.833 1.00 49.19 93 LEU A N 1
ATOM 751 C CA . LEU A 1 93 ? 28.457 28.939 24.332 1.00 49.19 93 LEU A CA 1
ATOM 752 C C . LEU A 1 93 ? 29.959 28.816 24.605 1.00 49.19 93 LEU A C 1
ATOM 754 O O . LEU A 1 93 ? 30.382 28.240 25.607 1.00 49.19 93 LEU A O 1
ATOM 758 N N . THR A 1 94 ? 30.776 29.317 23.683 1.00 49.41 94 THR A N 1
ATOM 759 C CA . THR A 1 94 ? 32.180 29.631 23.942 1.00 49.41 94 THR A CA 1
ATOM 760 C C . THR A 1 94 ? 32.221 30.660 25.065 1.00 49.41 94 THR A C 1
ATOM 762 O O . THR A 1 94 ? 31.859 31.818 24.860 1.00 49.41 94 THR A O 1
ATOM 765 N N . LYS A 1 95 ? 32.611 30.225 26.270 1.00 49.50 95 LYS A N 1
ATOM 766 C CA . LYS A 1 95 ? 32.908 31.128 27.382 1.00 49.50 95 LYS A CA 1
ATOM 767 C C . LYS A 1 95 ? 33.996 32.102 26.934 1.00 49.50 95 LYS A C 1
ATOM 769 O O . LYS A 1 95 ? 35.072 31.693 26.502 1.00 49.50 95 LYS A O 1
ATOM 774 N N . ILE A 1 96 ? 33.655 33.379 27.030 1.00 51.34 96 ILE A N 1
ATOM 775 C CA . ILE A 1 96 ? 34.540 34.525 26.865 1.00 51.34 96 ILE A CA 1
ATOM 776 C C . ILE A 1 96 ? 35.678 34.385 27.882 1.00 51.34 96 ILE A C 1
ATOM 778 O O . ILE A 1 96 ? 35.445 34.094 29.054 1.00 51.34 96 ILE A O 1
ATOM 782 N N . LYS A 1 97 ? 36.910 34.540 27.399 1.00 45.78 97 LYS A N 1
ATOM 783 C CA . LYS A 1 97 ? 38.135 34.544 28.194 1.00 45.78 97 LYS A CA 1
ATOM 784 C C . LYS A 1 97 ? 38.257 35.929 28.836 1.00 45.78 97 LYS A C 1
ATOM 786 O O . LYS A 1 97 ? 38.513 36.894 28.126 1.00 45.78 97 LYS A O 1
ATOM 791 N N . THR A 1 98 ? 38.022 36.034 30.137 1.00 46.06 98 THR A N 1
ATOM 792 C CA . THR A 1 98 ? 38.345 37.236 30.918 1.00 46.06 98 THR A CA 1
ATOM 793 C C . THR A 1 98 ? 39.854 37.247 31.176 1.00 46.06 98 THR A C 1
ATOM 795 O O . THR A 1 98 ? 40.388 36.258 31.683 1.00 46.06 98 THR A O 1
ATOM 798 N N . MET A 1 99 ? 40.533 38.324 30.779 1.00 47.75 99 MET A N 1
ATOM 799 C CA . MET A 1 99 ? 41.802 38.769 31.372 1.00 47.75 99 MET A CA 1
ATOM 800 C C . MET A 1 99 ? 41.499 39.953 32.279 1.00 47.75 99 MET A C 1
ATOM 802 O O . MET A 1 99 ? 40.557 40.702 31.931 1.00 47.75 99 MET A O 1
#

Secondary structure (DSSP, 8-state):
-EEEEEEEETTEEEEEEEE-S-TTS-HHHHHHHHHTSTTS-HHHHHHHHH-GGGEEEEEEEEEE-SHHHHHHHHHTS----S-----------------

Radius of gyration: 19.69 Å; chains: 1; bounding box: 55×49×46 Å

pLDDT: mean 84.92, std 20.64, range [33.56, 97.75]

Foldseek 3Di:
DKWKKFKDQAPFGDDIDIDPDDPPDDFVVVCVVQLPDPPRDPVVVVVCVVCVVRMTMDTDDDPDDDDVVVVVVRVPDDGPDDDPPPPPDPDPPPDDDDD

Sequence (99 aa):
MYSIHKIYQGEALVYVTYHTMNNQYSDTTKLDIIINSPVTPYKLVDDYFKHPEQFSIQLHKDGISNTLEANEIIQNIPLSSSSTVIIKKPKRLTKIKTM